Protein AF-A0A3D0P611-F1 (afdb_monomer_lite)

pLDDT: mean 80.93, std 14.37, range [51.44, 98.0]

Structure (mmCIF, N/CA/C/O backbone):
data_AF-A0A3D0P611-F1
#
_entry.id   AF-A0A3D0P611-F1
#
loop_
_atom_site.group_PDB
_atom_site.id
_atom_site.type_symbol
_atom_site.label_atom_id
_atom_site.label_alt_id
_atom_site.label_comp_id
_atom_site.label_asym_id
_atom_site.label_entity_id
_atom_site.label_seq_id
_atom_site.pdbx_PDB_ins_code
_atom_site.Cartn_x
_atom_site.Cartn_y
_atom_site.Cartn_z
_atom_site.occupancy
_atom_site.B_iso_or_equiv
_atom_site.auth_seq_id
_atom_site.auth_comp_id
_atom_site.auth_asym_id
_atom_site.auth_atom_id
_atom_site.pdbx_PDB_model_num
ATOM 1 N N . MET A 1 1 ? 50.429 -1.723 34.145 1.00 59.62 1 MET A N 1
ATOM 2 C CA . MET A 1 1 ? 50.793 -2.633 33.034 1.00 59.62 1 MET A CA 1
ATOM 3 C C . MET A 1 1 ? 49.755 -3.729 32.772 1.00 59.62 1 MET A C 1
ATOM 5 O O . MET A 1 1 ? 49.357 -3.882 31.629 1.00 59.62 1 MET A O 1
ATOM 9 N N . SER A 1 2 ? 49.245 -4.434 33.793 1.00 62.97 2 SER A N 1
ATOM 10 C CA . SER A 1 2 ? 48.281 -5.547 33.619 1.00 62.97 2 SER A CA 1
ATOM 11 C C . SER A 1 2 ? 46.926 -5.159 32.981 1.00 62.97 2 SER A C 1
ATOM 13 O O . SER A 1 2 ? 46.438 -5.870 32.108 1.00 62.97 2 SER A O 1
ATOM 15 N N . ARG A 1 3 ? 46.346 -3.999 33.325 1.00 61.53 3 ARG A N 1
ATOM 16 C CA . ARG A 1 3 ? 45.056 -3.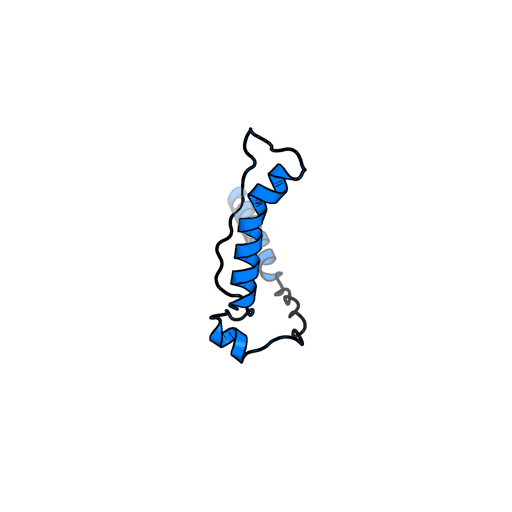544 32.759 1.00 61.53 3 ARG A CA 1
ATOM 17 C C . ARG A 1 3 ? 45.140 -3.103 31.291 1.00 61.53 3 ARG A C 1
ATOM 19 O O . ARG A 1 3 ? 44.200 -3.317 30.536 1.00 61.53 3 ARG A O 1
ATOM 26 N N . SER A 1 4 ? 46.274 -2.536 30.884 1.00 61.19 4 SER A N 1
ATOM 27 C CA . SER A 1 4 ? 46.515 -2.097 29.503 1.00 61.19 4 SER A CA 1
ATOM 28 C C . SER A 1 4 ? 46.758 -3.281 28.564 1.00 61.19 4 SER A C 1
ATOM 30 O O . SER A 1 4 ? 46.256 -3.272 27.448 1.00 61.19 4 SER A O 1
ATOM 32 N N . LEU A 1 5 ? 47.448 -4.333 29.027 1.00 62.00 5 LEU A N 1
ATOM 33 C CA . LEU A 1 5 ? 47.598 -5.578 28.260 1.00 62.00 5 LEU A CA 1
ATOM 34 C C . LEU A 1 5 ? 46.260 -6.307 28.075 1.00 62.00 5 LEU A C 1
ATOM 36 O O . LEU A 1 5 ? 45.994 -6.818 26.991 1.00 62.00 5 LEU A O 1
ATOM 40 N N . LEU A 1 6 ? 45.398 -6.312 29.098 1.00 64.06 6 LEU A N 1
ATOM 41 C CA . LEU A 1 6 ? 44.063 -6.910 29.005 1.00 64.06 6 LEU A CA 1
ATOM 42 C C . LEU A 1 6 ? 43.164 -6.147 28.016 1.00 64.06 6 LEU A C 1
ATOM 44 O O . LEU A 1 6 ? 42.464 -6.765 27.222 1.00 64.06 6 LEU A O 1
ATOM 48 N N . ALA A 1 7 ? 43.229 -4.812 28.006 1.00 64.38 7 ALA A N 1
ATOM 49 C CA . ALA A 1 7 ? 42.489 -3.986 27.050 1.00 64.38 7 ALA A CA 1
ATOM 50 C C . ALA A 1 7 ? 42.958 -4.194 25.597 1.00 64.38 7 ALA A C 1
ATOM 52 O O . ALA A 1 7 ? 42.130 -4.282 24.693 1.00 64.38 7 ALA A O 1
ATOM 53 N N . ILE A 1 8 ? 44.270 -4.335 25.371 1.00 67.25 8 ILE A N 1
ATOM 54 C CA . ILE A 1 8 ? 44.838 -4.614 24.041 1.00 67.25 8 ILE A CA 1
ATOM 55 C C . ILE A 1 8 ? 44.455 -6.024 23.565 1.00 67.25 8 ILE A C 1
ATOM 57 O O . ILE A 1 8 ? 44.092 -6.198 22.404 1.00 67.25 8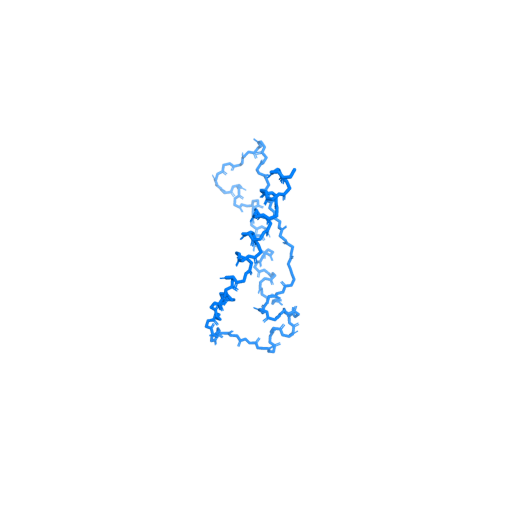 ILE A O 1
ATOM 61 N N . ALA A 1 9 ? 44.459 -7.016 24.460 1.00 62.41 9 ALA A N 1
ATOM 62 C CA . ALA A 1 9 ? 44.027 -8.375 24.138 1.00 62.41 9 ALA A CA 1
ATOM 63 C C . ALA A 1 9 ? 42.534 -8.439 23.761 1.00 62.41 9 ALA A C 1
ATOM 65 O O . ALA A 1 9 ? 42.175 -9.102 22.792 1.00 62.41 9 ALA A O 1
ATOM 66 N N . ILE A 1 10 ? 41.669 -7.701 24.464 1.00 62.56 10 ILE A N 1
ATOM 67 C CA . ILE A 1 10 ? 40.234 -7.616 24.143 1.00 62.56 10 ILE A CA 1
ATOM 68 C C . ILE A 1 10 ? 40.012 -6.913 22.792 1.00 62.56 10 ILE A C 1
ATOM 70 O O . ILE A 1 10 ? 39.206 -7.368 21.981 1.00 62.56 10 ILE A O 1
ATOM 74 N N . PHE A 1 11 ? 40.765 -5.849 22.502 1.00 61.44 11 PHE A N 1
ATOM 75 C CA . PHE A 1 11 ? 40.667 -5.126 21.230 1.00 61.44 11 PHE A CA 1
ATOM 76 C C . PHE A 1 11 ? 41.140 -5.967 20.028 1.00 61.44 11 PHE A C 1
ATOM 78 O O . PHE A 1 11 ? 40.542 -5.922 18.948 1.00 61.44 11 PHE A O 1
ATOM 85 N N . ALA A 1 12 ? 42.176 -6.786 20.222 1.00 60.47 12 ALA A N 1
ATOM 86 C CA . ALA A 1 12 ? 42.677 -7.705 19.203 1.00 60.47 12 ALA A CA 1
ATOM 87 C C . ALA A 1 12 ? 41.681 -8.840 18.895 1.00 60.47 12 ALA A C 1
ATOM 89 O O . ALA A 1 12 ? 41.485 -9.179 17.729 1.00 60.47 12 ALA A O 1
ATOM 90 N N . VAL A 1 13 ? 40.988 -9.376 19.908 1.00 59.97 13 VAL A N 1
ATOM 91 C CA . VAL A 1 13 ? 39.961 -10.420 19.721 1.00 59.97 13 VAL A CA 1
ATOM 92 C C . VAL A 1 13 ? 38.728 -9.884 18.977 1.00 59.97 13 VAL A C 1
ATOM 94 O O . VAL A 1 13 ? 38.195 -10.572 18.107 1.00 59.97 13 VAL A O 1
ATOM 97 N N . CYS A 1 14 ? 38.314 -8.636 19.224 1.00 58.38 14 CYS A N 1
ATOM 98 C CA . CYS A 1 14 ? 37.190 -8.020 18.504 1.00 58.38 14 CYS A CA 1
ATOM 99 C C . CYS A 1 14 ? 37.495 -7.729 17.023 1.00 58.38 14 CYS A C 1
ATOM 101 O O . CYS A 1 14 ? 36.586 -7.747 16.195 1.00 58.38 14 CYS A O 1
ATOM 103 N N . SER A 1 15 ? 38.763 -7.499 16.672 1.00 59.09 15 SER A N 1
ATOM 104 C CA . SER A 1 15 ? 39.169 -7.179 15.295 1.00 59.09 15 SER A CA 1
ATOM 105 C C . SER A 1 15 ? 39.189 -8.412 14.377 1.00 59.09 15 SER A C 1
ATOM 107 O O . SER A 1 15 ? 38.965 -8.287 13.176 1.00 59.09 15 SER A O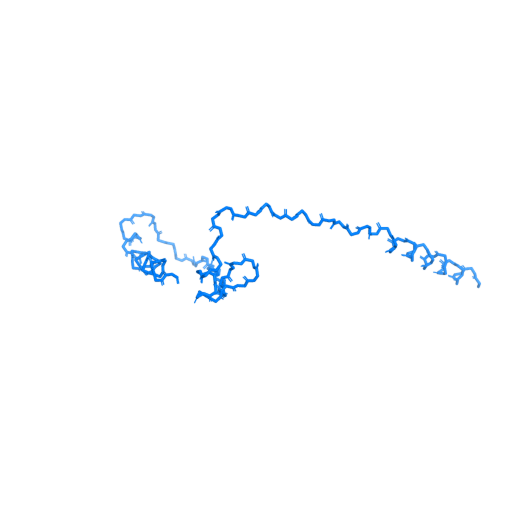 1
ATOM 109 N N . VAL A 1 16 ? 39.392 -9.617 14.927 1.00 57.88 16 VAL A N 1
ATOM 110 C CA . VAL A 1 16 ? 39.356 -10.883 14.164 1.00 57.88 16 VAL A CA 1
ATOM 111 C C . VAL A 1 16 ? 37.919 -11.313 13.834 1.00 57.88 16 VAL A C 1
ATOM 113 O O . VAL A 1 16 ? 37.676 -11.869 12.766 1.00 57.88 16 VAL A O 1
ATOM 116 N N . ALA A 1 17 ? 36.941 -10.984 14.686 1.00 56.75 17 ALA A N 1
ATOM 117 C CA . ALA A 1 17 ? 35.527 -11.286 14.437 1.00 56.75 17 ALA A CA 1
ATOM 118 C C . ALA A 1 17 ? 34.904 -10.456 13.292 1.00 56.75 17 ALA A C 1
ATOM 120 O O . ALA A 1 17 ? 33.883 -10.855 12.734 1.00 56.75 17 ALA A O 1
ATOM 121 N N . ALA A 1 18 ? 35.522 -9.336 12.901 1.00 56.44 18 ALA A N 1
ATOM 122 C CA . ALA A 1 18 ? 35.045 -8.498 11.798 1.00 56.44 18 ALA A CA 1
ATOM 123 C C . ALA A 1 18 ? 35.384 -9.060 10.400 1.00 56.44 18 ALA A C 1
ATOM 125 O O . ALA A 1 18 ? 34.743 -8.681 9.424 1.00 56.44 18 ALA A O 1
ATOM 126 N N . PHE A 1 19 ? 36.345 -9.986 10.287 1.00 59.66 19 PHE A N 1
ATOM 127 C CA . PHE A 1 19 ? 36.750 -10.588 9.004 1.00 59.66 19 PHE A CA 1
ATOM 128 C C . PHE A 1 19 ? 35.965 -11.859 8.629 1.00 59.66 19 PHE A C 1
ATOM 130 O O . PHE A 1 19 ? 36.158 -12.396 7.541 1.00 59.66 19 PHE A O 1
ATOM 137 N N . GLY A 1 20 ? 35.075 -12.343 9.504 1.00 51.44 20 GLY A N 1
ATOM 138 C CA . GLY A 1 20 ? 34.298 -13.574 9.302 1.00 51.44 20 GLY A CA 1
ATOM 139 C C . GLY A 1 20 ? 32.922 -13.393 8.653 1.00 51.44 20 GLY A C 1
ATOM 140 O O . GLY A 1 20 ? 32.218 -14.380 8.458 1.00 51.44 20 GLY A O 1
ATOM 141 N N . GLN A 1 21 ? 32.509 -12.165 8.322 1.00 58.03 21 GLN A N 1
ATOM 142 C CA . GLN A 1 21 ? 31.275 -11.942 7.568 1.00 58.03 21 GLN 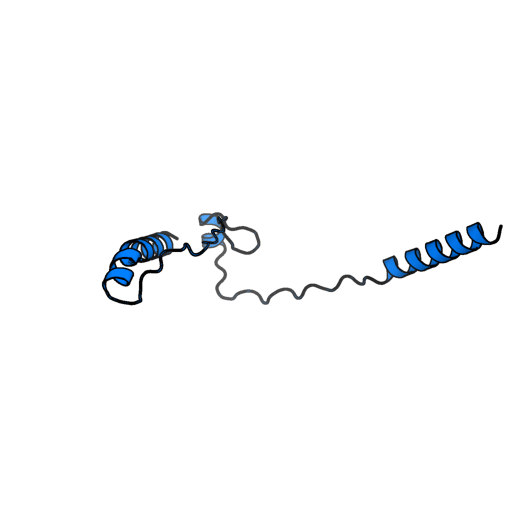A CA 1
ATOM 143 C C . GLN A 1 21 ? 31.544 -12.202 6.082 1.00 58.03 21 GLN A C 1
ATOM 145 O O . GLN A 1 21 ? 31.783 -11.276 5.307 1.00 58.03 21 GLN A O 1
ATOM 150 N N . THR A 1 22 ? 31.520 -13.473 5.668 1.00 62.41 22 THR A N 1
ATOM 151 C CA . THR A 1 22 ? 31.284 -13.808 4.259 1.00 62.41 22 THR A CA 1
ATOM 152 C C . THR A 1 22 ? 30.025 -13.060 3.823 1.00 62.41 22 THR A C 1
ATOM 154 O O . THR A 1 22 ? 29.023 -13.141 4.539 1.00 62.41 22 THR A O 1
ATOM 157 N N . PRO A 1 23 ? 30.038 -12.325 2.696 1.00 63.41 23 PRO A N 1
ATOM 158 C CA . PRO A 1 23 ? 28.823 -11.737 2.162 1.00 63.41 23 PRO A CA 1
ATOM 159 C C . PRO A 1 23 ? 27.820 -12.869 1.973 1.00 63.41 23 PRO A C 1
ATOM 161 O O . PRO A 1 23 ? 28.010 -13.739 1.123 1.00 63.41 23 PRO A O 1
ATOM 164 N N . GLU A 1 24 ? 26.791 -12.908 2.814 1.00 64.31 24 GLU A N 1
ATOM 165 C CA . GLU A 1 24 ? 25.677 -13.814 2.616 1.00 64.31 24 GLU A CA 1
ATOM 166 C C . GLU A 1 24 ? 25.075 -13.414 1.269 1.00 64.31 24 GLU A C 1
ATOM 168 O O . GLU A 1 24 ? 24.576 -12.295 1.102 1.00 64.31 24 GLU A O 1
ATOM 173 N N . ALA A 1 25 ? 25.244 -14.273 0.262 1.00 62.50 25 ALA A N 1
ATOM 174 C CA . ALA A 1 25 ? 24.670 -14.048 -1.049 1.00 62.50 25 ALA A CA 1
ATOM 175 C C . ALA A 1 25 ? 23.155 -14.008 -0.856 1.00 62.50 25 ALA A C 1
ATOM 177 O O . ALA A 1 25 ? 22.519 -15.050 -0.702 1.00 62.50 25 ALA A O 1
ATOM 178 N N . LYS A 1 26 ? 22.583 -12.797 -0.801 1.00 69.12 26 LYS A N 1
ATOM 179 C CA . LYS A 1 26 ? 21.133 -12.617 -0.761 1.00 69.12 26 LYS A CA 1
ATOM 180 C C . LYS A 1 26 ? 20.568 -13.424 -1.930 1.00 69.12 26 LYS A C 1
ATOM 182 O O . LYS A 1 26 ? 20.983 -13.158 -3.060 1.00 69.12 26 LYS A O 1
ATOM 187 N N . PRO A 1 27 ? 19.688 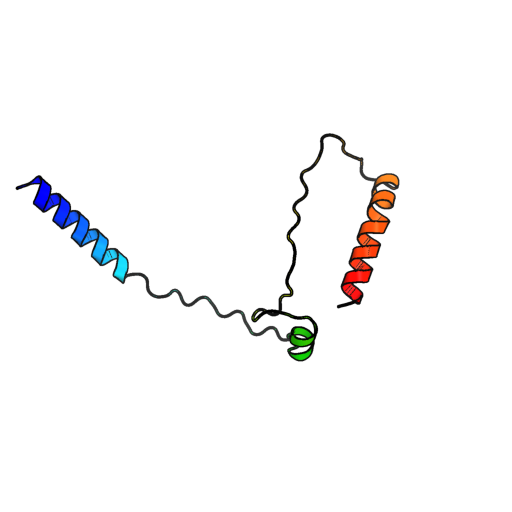-14.410 -1.690 1.00 66.69 27 PRO A N 1
ATOM 188 C CA . PRO A 1 27 ? 19.138 -15.204 -2.772 1.00 66.69 27 PRO A CA 1
ATOM 189 C C . PRO A 1 27 ? 18.469 -14.253 -3.760 1.00 66.69 27 PRO A C 1
ATOM 191 O O . PRO A 1 27 ? 17.547 -13.522 -3.395 1.00 66.69 27 PRO A O 1
ATOM 194 N N . THR A 1 28 ? 18.976 -14.222 -4.994 1.00 66.50 28 THR A N 1
ATOM 195 C CA . THR A 1 28 ? 18.341 -13.478 -6.078 1.00 66.50 28 THR A CA 1
ATOM 196 C C . THR A 1 28 ? 16.943 -14.061 -6.244 1.00 66.50 28 THR A C 1
ATOM 198 O O . THR A 1 28 ? 16.830 -15.263 -6.513 1.00 66.50 28 THR A O 1
ATOM 201 N N . PRO A 1 29 ? 15.874 -13.268 -6.052 1.00 66.50 29 PRO A N 1
ATOM 202 C CA . PRO A 1 29 ? 14.528 -13.759 -6.280 1.00 66.50 29 PRO A CA 1
ATOM 203 C C . PRO A 1 29 ? 14.435 -14.304 -7.712 1.00 66.50 29 PRO A C 1
ATOM 205 O O . PRO A 1 29 ? 15.008 -13.696 -8.622 1.00 66.50 29 PRO A O 1
ATOM 208 N N . PRO A 1 30 ? 13.748 -15.436 -7.940 1.00 72.00 30 PRO A N 1
ATOM 209 C CA . PRO A 1 30 ? 13.538 -15.933 -9.292 1.00 72.00 30 PRO A CA 1
ATOM 210 C C . PRO A 1 30 ? 12.886 -14.838 -10.142 1.00 72.00 30 PRO A C 1
ATOM 212 O O . PRO A 1 30 ? 12.010 -14.112 -9.663 1.00 72.00 30 PRO A O 1
ATOM 215 N N . ALA A 1 31 ? 13.323 -14.712 -11.398 1.00 72.06 31 ALA A N 1
ATOM 216 C CA . ALA A 1 31 ? 12.761 -13.739 -12.326 1.00 72.06 31 ALA A CA 1
ATOM 217 C C . ALA A 1 31 ? 11.239 -13.926 -12.400 1.00 72.06 31 ALA A C 1
ATOM 219 O O . ALA A 1 31 ? 10.758 -15.027 -12.670 1.00 72.06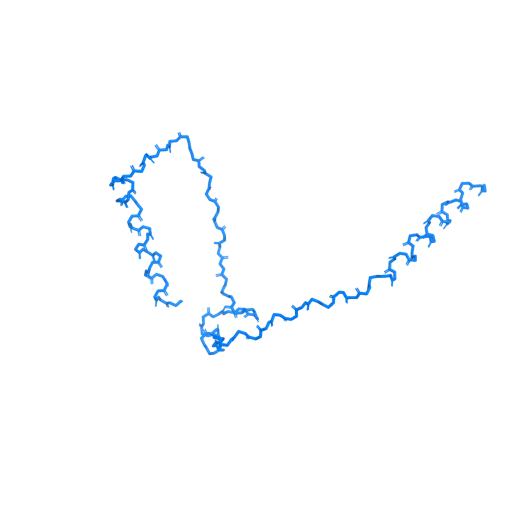 31 ALA A O 1
ATOM 220 N N . ASN A 1 32 ? 10.479 -12.863 -12.123 1.00 76.88 32 ASN A N 1
ATOM 221 C CA . ASN A 1 32 ? 9.024 -12.922 -12.161 1.00 76.88 32 ASN A CA 1
ATOM 222 C C . ASN A 1 32 ? 8.579 -13.076 -13.627 1.00 76.88 32 ASN A C 1
ATOM 224 O O . ASN A 1 32 ? 8.757 -12.132 -14.400 1.00 76.88 32 ASN A O 1
ATOM 228 N N . PRO A 1 33 ? 7.964 -14.206 -14.027 1.00 80.31 33 PRO A N 1
ATOM 229 C CA . PRO A 1 33 ? 7.542 -14.420 -15.412 1.00 80.31 33 PRO A CA 1
ATOM 230 C C . PRO A 1 33 ? 6.443 -13.443 -15.864 1.00 80.31 33 PRO A C 1
ATOM 232 O O . PRO A 1 33 ? 6.126 -13.391 -17.046 1.00 80.31 33 PRO A O 1
ATOM 235 N N . LYS A 1 34 ? 5.852 -12.674 -14.938 1.00 81.94 34 LYS A N 1
ATOM 236 C CA . LYS A 1 34 ? 4.850 -11.631 -15.205 1.00 81.94 34 LYS A CA 1
ATOM 237 C C . LYS A 1 34 ? 5.430 -10.210 -15.230 1.00 81.94 34 LYS A C 1
ATOM 239 O O . LYS A 1 34 ? 4.660 -9.256 -15.199 1.00 81.94 34 LYS A O 1
ATOM 244 N N . TYR A 1 35 ? 6.753 -10.046 -15.202 1.00 84.19 35 TYR A N 1
ATOM 245 C CA . TYR A 1 35 ? 7.369 -8.721 -15.263 1.00 84.19 35 TYR A CA 1
ATOM 246 C C . TYR A 1 35 ? 7.169 -8.079 -16.644 1.00 84.19 35 TYR A C 1
ATOM 248 O O . TYR A 1 35 ? 7.516 -8.671 -17.663 1.00 84.19 35 TYR A O 1
ATOM 256 N N . ASP A 1 36 ? 6.640 -6.856 -16.654 1.00 88.25 36 ASP A N 1
ATOM 257 C CA . ASP A 1 36 ? 6.454 -6.025 -17.845 1.00 88.25 36 ASP A CA 1
ATOM 258 C C . ASP A 1 36 ? 7.262 -4.728 -17.680 1.00 88.25 36 ASP A C 1
ATOM 260 O O . ASP A 1 36 ? 6.922 -3.857 -16.873 1.00 88.25 36 ASP A O 1
ATOM 264 N N . ALA A 1 37 ? 8.364 -4.623 -18.428 1.00 87.69 37 ALA A N 1
ATOM 265 C CA . ALA A 1 37 ? 9.306 -3.510 -18.335 1.00 87.69 37 ALA A CA 1
ATOM 266 C C . ALA A 1 37 ? 8.715 -2.180 -18.836 1.00 87.69 37 ALA A C 1
ATOM 268 O O . ALA A 1 37 ? 8.987 -1.123 -18.260 1.00 87.69 37 ALA A O 1
ATOM 269 N N . GLU A 1 38 ? 7.889 -2.224 -19.884 1.00 91.00 38 GLU A N 1
ATOM 270 C CA . GLU A 1 38 ? 7.270 -1.029 -20.463 1.00 91.00 38 GLU A CA 1
ATOM 271 C C . GLU A 1 38 ? 6.201 -0.473 -19.522 1.00 91.00 38 GLU A C 1
ATOM 273 O O . GLU A 1 38 ? 6.145 0.735 -19.268 1.00 91.00 38 GLU A O 1
ATOM 278 N N . LEU A 1 39 ? 5.397 -1.361 -18.928 1.00 88.81 39 LEU A N 1
ATOM 279 C CA . LEU A 1 39 ? 4.419 -0.980 -17.915 1.00 88.81 39 LEU A CA 1
ATOM 280 C C . LEU A 1 39 ? 5.099 -0.398 -16.671 1.00 88.81 39 LEU A C 1
ATOM 282 O O . LEU A 1 39 ? 4.682 0.655 -16.190 1.00 88.81 39 LEU A O 1
ATOM 286 N N . ALA A 1 40 ? 6.168 -1.033 -16.182 1.00 89.31 40 ALA A N 1
ATOM 287 C CA . ALA A 1 40 ? 6.937 -0.550 -15.037 1.00 89.31 40 ALA A CA 1
ATOM 288 C C . ALA A 1 40 ? 7.470 0.872 -15.276 1.00 89.31 40 ALA A C 1
ATOM 290 O O . ALA A 1 40 ? 7.285 1.759 -14.441 1.00 89.31 40 ALA A O 1
ATOM 291 N N . LYS A 1 41 ? 8.049 1.125 -16.455 1.00 89.81 41 LYS A N 1
ATOM 292 C CA . LYS A 1 41 ? 8.541 2.452 -16.839 1.00 89.81 41 LYS A CA 1
ATOM 293 C C . LYS A 1 41 ? 7.414 3.482 -16.928 1.00 89.81 41 LYS A C 1
ATOM 295 O O . LYS A 1 41 ? 7.549 4.576 -16.384 1.00 89.81 41 LYS A O 1
ATOM 300 N N . LYS A 1 42 ? 6.297 3.138 -17.578 1.00 90.44 42 LYS A N 1
ATOM 301 C CA . LYS A 1 42 ? 5.129 4.025 -17.724 1.00 90.44 42 LYS A CA 1
ATOM 302 C C . LYS A 1 42 ? 4.544 4.435 -16.372 1.00 90.44 42 LYS A C 1
ATOM 304 O O . LYS A 1 42 ? 4.115 5.572 -16.206 1.00 90.44 42 LYS A O 1
ATOM 309 N N . LEU A 1 43 ? 4.522 3.502 -15.426 1.00 89.06 43 LEU A N 1
ATOM 310 C CA . LEU A 1 43 ? 3.957 3.681 -14.094 1.00 89.06 43 LEU A CA 1
ATOM 311 C C . LEU A 1 43 ? 4.929 4.325 -13.089 1.00 89.06 43 LEU A C 1
ATOM 313 O O . LEU A 1 43 ? 4.524 4.595 -11.960 1.00 89.06 43 LEU A O 1
ATOM 317 N N . GLY A 1 44 ? 6.181 4.594 -13.478 1.00 90.56 44 GLY A N 1
ATOM 318 C CA . GLY A 1 44 ? 7.192 5.177 -12.591 1.00 90.56 44 GLY A CA 1
ATOM 319 C C . GLY A 1 44 ? 7.670 4.207 -11.511 1.00 90.56 44 GLY A C 1
ATOM 320 O O . GLY A 1 44 ? 7.881 4.608 -10.367 1.00 90.56 44 GLY A O 1
ATOM 321 N N . ALA A 1 45 ? 7.777 2.923 -11.853 1.00 92.19 45 ALA A N 1
ATOM 322 C CA . ALA A 1 45 ? 8.263 1.900 -10.945 1.00 92.19 45 ALA A CA 1
ATOM 323 C C . ALA A 1 45 ? 9.786 1.980 -10.730 1.00 92.19 45 ALA A C 1
ATOM 325 O O . ALA A 1 45 ? 10.538 2.391 -11.614 1.00 92.19 45 ALA A O 1
ATOM 326 N N . ASP A 1 46 ? 10.236 1.552 -9.555 1.00 89.12 46 ASP A N 1
ATOM 327 C CA . ASP A 1 46 ? 11.644 1.401 -9.199 1.00 89.12 46 ASP A CA 1
ATOM 328 C C . ASP A 1 46 ? 12.271 0.119 -9.788 1.00 89.12 46 ASP A C 1
ATOM 330 O O . ASP A 1 46 ? 11.635 -0.649 -10.514 1.00 89.12 46 ASP A O 1
ATOM 334 N N . ASN A 1 47 ? 13.539 -0.144 -9.446 1.00 83.75 47 ASN A N 1
ATOM 335 C CA . ASN A 1 47 ? 14.283 -1.328 -9.900 1.00 83.75 47 ASN A CA 1
ATOM 336 C C . ASN A 1 47 ? 13.656 -2.661 -9.456 1.00 83.75 47 ASN A C 1
ATOM 338 O O . ASN A 1 47 ? 14.009 -3.711 -9.989 1.00 83.75 47 ASN A O 1
ATOM 342 N N . MET A 1 48 ? 12.758 -2.632 -8.470 1.00 82.19 48 MET A N 1
ATOM 343 C CA . MET A 1 48 ? 12.020 -3.798 -7.991 1.00 82.19 48 MET A CA 1
ATOM 344 C C . MET A 1 48 ? 10.629 -3.907 -8.632 1.00 82.19 48 MET A C 1
ATOM 346 O O . MET A 1 48 ? 9.890 -4.842 -8.329 1.00 82.19 48 MET A O 1
ATOM 350 N N . GLY A 1 49 ? 10.265 -2.987 -9.531 1.00 82.19 49 GLY A N 1
ATOM 351 C CA . GLY A 1 49 ? 8.954 -2.948 -10.171 1.00 82.19 49 GLY A CA 1
ATOM 352 C C . GLY A 1 49 ? 7.858 -2.350 -9.285 1.00 82.19 49 GLY A C 1
ATOM 353 O O . GLY A 1 49 ? 6.678 -2.567 -9.556 1.00 82.19 49 GLY A O 1
ATOM 354 N N . MET A 1 50 ? 8.214 -1.598 -8.238 1.00 87.88 50 MET A N 1
ATOM 355 C CA . MET A 1 50 ? 7.262 -0.962 -7.330 1.00 87.88 50 MET A CA 1
ATOM 356 C C . MET A 1 50 ? 7.103 0.529 -7.614 1.00 87.88 50 MET A C 1
ATOM 358 O O . MET A 1 50 ? 8.076 1.246 -7.810 1.00 87.88 50 MET A O 1
ATOM 362 N N . ARG A 1 51 ? 5.868 1.031 -7.558 1.00 88.06 51 ARG A N 1
ATOM 363 C CA . ARG A 1 51 ? 5.613 2.477 -7.531 1.00 88.06 51 ARG A CA 1
ATOM 364 C C . ARG A 1 51 ? 5.802 3.047 -6.135 1.00 88.06 51 ARG A C 1
ATOM 366 O O . ARG A 1 51 ? 5.562 2.352 -5.150 1.00 88.06 51 ARG A O 1
ATOM 373 N N . SER A 1 52 ? 6.122 4.337 -6.050 1.00 89.69 52 SER A N 1
ATOM 374 C CA . SER A 1 52 ? 6.077 5.068 -4.783 1.00 89.69 52 SER A CA 1
ATOM 375 C C . SER A 1 52 ? 4.687 4.978 -4.150 1.00 89.69 52 SER A C 1
ATOM 377 O O . SER A 1 52 ? 3.669 5.164 -4.816 1.00 89.69 52 SER A O 1
ATOM 379 N N . TYR A 1 53 ? 4.651 4.705 -2.851 1.00 90.00 53 TYR A N 1
ATOM 380 C CA . TYR A 1 53 ? 3.422 4.560 -2.084 1.00 90.00 53 TYR A CA 1
ATOM 381 C C . TYR A 1 53 ? 3.555 5.262 -0.736 1.00 90.00 53 TYR A C 1
ATOM 383 O O . TYR A 1 53 ? 4.656 5.484 -0.231 1.00 90.00 53 TYR A O 1
ATOM 391 N N . VAL A 1 54 ? 2.411 5.590 -0.142 1.00 92.38 54 VAL A N 1
ATOM 392 C CA . VAL A 1 54 ? 2.330 6.064 1.240 1.00 92.38 54 VAL A CA 1
ATOM 393 C C . VAL A 1 54 ? 1.755 4.935 2.081 1.00 92.38 54 VAL A C 1
ATOM 395 O O . VAL A 1 54 ? 0.657 4.450 1.808 1.00 92.38 54 VAL A O 1
ATOM 398 N N . LEU A 1 55 ? 2.496 4.512 3.104 1.00 95.00 55 LEU A N 1
ATOM 399 C CA . LEU A 1 55 ? 2.006 3.540 4.074 1.00 95.00 55 LEU A CA 1
ATOM 400 C C . LEU A 1 55 ? 1.146 4.252 5.120 1.00 95.00 55 LEU A C 1
ATOM 402 O O . LEU A 1 55 ? 1.630 5.116 5.850 1.00 95.00 55 LEU A O 1
ATOM 406 N N . VAL A 1 56 ? -0.119 3.852 5.214 1.00 93.19 56 VAL A N 1
ATOM 407 C CA . VAL A 1 56 ? -1.055 4.344 6.229 1.00 93.19 56 VAL A CA 1
ATOM 408 C C . VAL A 1 56 ? -1.427 3.191 7.151 1.00 93.19 56 VAL A C 1
ATOM 410 O O . VAL A 1 56 ? -1.915 2.160 6.696 1.00 93.19 56 VAL A O 1
ATOM 413 N N . ILE A 1 57 ? -1.217 3.377 8.454 1.00 95.69 57 ILE A N 1
ATOM 414 C CA . ILE A 1 57 ? -1.630 2.430 9.494 1.00 95.69 57 ILE A CA 1
ATOM 415 C C . ILE A 1 57 ? -2.698 3.112 10.342 1.00 95.69 57 ILE A C 1
ATOM 417 O O . ILE A 1 57 ? -2.446 4.146 10.960 1.00 95.69 57 ILE A O 1
ATOM 421 N N . LEU A 1 58 ? -3.901 2.538 10.370 1.00 90.88 58 LEU A N 1
ATOM 422 C CA . LEU A 1 58 ? -5.006 3.062 11.166 1.00 90.88 58 LEU A CA 1
ATOM 423 C C . LEU A 1 58 ? -4.973 2.470 12.577 1.00 90.88 58 LEU A C 1
ATOM 425 O O . LEU A 1 58 ? -4.839 1.260 12.753 1.00 90.88 58 LEU A O 1
ATOM 429 N N . LYS A 1 59 ? -5.143 3.327 13.587 1.00 94.25 59 LYS A N 1
ATOM 430 C CA . LYS A 1 59 ? -5.356 2.912 14.976 1.00 94.25 59 LYS A CA 1
ATOM 431 C C . LYS A 1 59 ? -6.852 2.872 15.269 1.00 94.25 59 LYS A C 1
ATOM 433 O O . LYS A 1 59 ? -7.547 3.863 15.058 1.00 94.25 59 LYS A O 1
ATOM 438 N N . THR A 1 60 ? -7.331 1.753 15.802 1.00 92.81 60 THR A N 1
ATOM 439 C CA . THR A 1 60 ? -8.731 1.606 16.218 1.00 92.81 60 THR A CA 1
ATOM 440 C C . THR A 1 60 ? -9.090 2.620 17.308 1.00 92.81 60 THR A C 1
ATOM 442 O O . THR A 1 60 ? -8.379 2.751 18.307 1.00 92.81 60 THR A O 1
ATOM 445 N N . GLY A 1 61 ? -10.192 3.346 17.103 1.00 91.94 61 GLY A N 1
ATOM 446 C CA . GLY A 1 61 ? -10.752 4.286 18.076 1.00 91.94 61 GLY A CA 1
ATOM 447 C C . GLY A 1 61 ? -11.696 3.616 19.088 1.00 91.94 61 GLY A C 1
ATOM 448 O O . GLY A 1 61 ? -12.022 2.440 18.947 1.00 91.94 61 GLY A O 1
ATOM 449 N N . PRO A 1 62 ? -12.181 4.358 20.100 1.00 94.75 62 PRO A N 1
ATOM 450 C CA . PRO A 1 62 ? -13.036 3.811 21.161 1.00 94.75 62 PRO A CA 1
ATOM 451 C C . PRO A 1 62 ? -14.450 3.438 20.688 1.00 94.75 62 PRO A C 1
ATOM 453 O O . PRO A 1 62 ? -15.133 2.660 21.347 1.00 94.75 62 PRO A O 1
ATOM 456 N N . LYS A 1 63 ? -14.904 3.990 19.555 1.00 91.25 63 LYS A N 1
ATOM 457 C CA . LYS A 1 63 ? -16.194 3.659 18.948 1.00 91.25 63 LYS A CA 1
ATOM 458 C C . LYS A 1 63 ? -16.001 2.563 17.906 1.00 91.25 63 LYS A C 1
ATOM 460 O O . LYS A 1 63 ? -15.380 2.800 16.872 1.00 91.25 63 LYS A O 1
ATOM 465 N N . THR A 1 64 ? -16.572 1.394 18.161 1.00 89.56 64 THR A N 1
ATOM 466 C CA . THR A 1 64 ? -16.626 0.287 17.204 1.00 89.56 64 THR A CA 1
ATOM 467 C C . THR A 1 64 ? -18.016 0.203 16.583 1.00 89.56 64 THR A C 1
ATOM 469 O O . THR A 1 64 ? -19.028 0.388 17.258 1.00 89.56 64 THR A O 1
ATOM 472 N N . ILE A 1 65 ? -18.065 -0.045 15.275 1.00 87.88 65 ILE A N 1
ATOM 473 C CA . ILE A 1 65 ? -19.312 -0.313 14.556 1.00 87.88 65 ILE A CA 1
ATOM 474 C C . ILE A 1 65 ? -19.416 -1.836 14.382 1.00 87.88 65 ILE A C 1
ATOM 476 O O . ILE A 1 65 ? -18.479 -2.433 13.836 1.00 87.88 65 ILE A O 1
ATOM 480 N N . PRO A 1 66 ? -20.500 -2.482 14.849 1.00 92.31 66 PRO A N 1
ATOM 481 C CA . PRO A 1 66 ? -20.721 -3.909 14.636 1.00 92.31 66 PRO A CA 1
ATOM 482 C C . PRO A 1 66 ? -20.731 -4.279 13.149 1.00 92.31 66 PRO A C 1
ATOM 484 O O . PRO A 1 66 ? -21.028 -3.458 12.284 1.00 92.31 66 PRO A O 1
ATOM 487 N N . ALA A 1 67 ? -20.413 -5.534 12.835 1.00 92.19 67 ALA A N 1
ATOM 488 C CA . ALA A 1 67 ? -20.560 -6.037 11.473 1.00 92.19 67 ALA A CA 1
ATOM 489 C C . ALA A 1 67 ? -22.037 -6.022 11.045 1.00 92.19 67 ALA A C 1
ATOM 491 O O . ALA A 1 67 ? -22.917 -6.361 11.834 1.00 92.19 67 ALA A O 1
ATOM 492 N N . GLY A 1 68 ? -22.296 -5.655 9.791 1.00 95.44 68 GLY A N 1
ATOM 493 C CA . GLY A 1 68 ? -23.639 -5.624 9.227 1.00 95.44 68 GLY A CA 1
ATOM 494 C C . GLY A 1 68 ? -23.775 -4.590 8.119 1.00 95.44 68 GLY A C 1
ATOM 495 O O . GLY A 1 68 ? -22.819 -3.896 7.771 1.00 95.44 68 GLY A O 1
ATOM 496 N N . LYS A 1 69 ? -25.003 -4.467 7.610 1.00 96.12 69 LYS A N 1
ATOM 497 C CA . LYS A 1 69 ? -25.341 -3.627 6.457 1.00 96.12 69 LYS A CA 1
ATOM 498 C C . LYS A 1 69 ? -24.874 -2.175 6.608 1.00 96.12 69 LYS A C 1
ATOM 500 O O . LYS A 1 69 ? -24.265 -1.647 5.690 1.00 96.12 69 LYS A O 1
ATOM 505 N N . GLU A 1 70 ? -25.091 -1.566 7.772 1.00 93.50 70 GLU A N 1
ATOM 506 C CA . GLU A 1 70 ? -24.683 -0.177 8.034 1.00 93.50 70 GLU A CA 1
ATOM 507 C C . GLU A 1 70 ? -23.161 0.007 7.922 1.00 93.50 70 GLU A C 1
ATOM 509 O O . GLU A 1 70 ? -22.682 0.949 7.292 1.00 93.50 70 GLU A O 1
ATOM 514 N N . ARG A 1 71 ? -22.380 -0.931 8.474 1.00 93.19 71 ARG A N 1
ATOM 515 C CA . ARG A 1 71 ? -20.918 -0.905 8.359 1.00 93.19 71 ARG A CA 1
ATOM 516 C C . ARG A 1 71 ? -20.490 -1.060 6.902 1.00 93.19 71 ARG A C 1
ATOM 518 O O . ARG A 1 71 ? -19.604 -0.347 6.446 1.00 93.19 71 ARG A O 1
ATOM 525 N N . ASP A 1 72 ? -21.096 -1.989 6.175 1.00 95.44 72 ASP A N 1
ATOM 526 C CA . ASP A 1 72 ? -20.729 -2.261 4.785 1.00 95.44 72 ASP A CA 1
ATOM 527 C C . ASP A 1 72 ? -21.058 -1.069 3.871 1.00 95.44 72 ASP A C 1
ATOM 529 O O . ASP A 1 72 ? -20.245 -0.702 3.022 1.00 95.44 72 ASP A O 1
ATOM 533 N N . GLU A 1 73 ? -22.182 -0.390 4.111 1.00 95.81 73 GLU A N 1
ATOM 534 C CA . GLU A 1 73 ? -22.548 0.862 3.440 1.00 95.81 73 GLU A CA 1
ATOM 535 C C . GLU A 1 73 ? -21.527 1.979 3.708 1.00 95.81 73 GLU A C 1
ATOM 537 O O . GLU A 1 73 ? -21.126 2.673 2.772 1.00 95.81 73 GLU A O 1
ATOM 542 N N . MET A 1 74 ? -21.023 2.108 4.944 1.00 92.25 74 MET A N 1
ATOM 543 C CA . MET A 1 74 ? -19.967 3.078 5.275 1.00 92.25 74 MET A CA 1
ATOM 544 C C . MET A 1 74 ? -18.662 2.833 4.498 1.00 92.25 74 MET A C 1
ATOM 546 O O . MET A 1 74 ? -17.986 3.790 4.117 1.00 92.25 74 MET A O 1
ATOM 550 N N . PHE A 1 75 ? -18.293 1.572 4.245 1.00 94.19 75 PHE A N 1
ATOM 551 C CA . PHE A 1 75 ? -17.055 1.228 3.530 1.00 94.19 75 PHE A CA 1
ATOM 552 C C . PHE A 1 75 ? -17.219 1.109 2.008 1.00 94.19 75 PHE A C 1
ATOM 554 O O . PHE A 1 75 ? -16.214 1.094 1.293 1.00 94.19 75 PHE A O 1
ATOM 561 N N . ALA A 1 76 ? -18.445 1.062 1.483 1.00 96.81 76 ALA A N 1
ATOM 562 C CA . ALA A 1 76 ? -18.701 0.859 0.057 1.00 96.81 76 ALA A CA 1
ATOM 563 C C . ALA A 1 76 ? -17.962 1.878 -0.831 1.00 96.81 76 ALA A C 1
ATOM 565 O O . ALA A 1 76 ? -17.311 1.502 -1.809 1.00 96.81 76 ALA A O 1
ATOM 566 N N . GLY A 1 77 ? -17.983 3.160 -0.451 1.00 96.25 77 GLY A N 1
ATOM 567 C CA . GLY A 1 77 ? -17.268 4.217 -1.175 1.00 96.25 77 GLY A CA 1
ATOM 568 C C . GLY A 1 77 ? -15.745 4.041 -1.166 1.00 96.25 77 GLY A C 1
ATOM 569 O O . GLY A 1 77 ? -15.083 4.290 -2.174 1.00 96.25 77 GLY A O 1
ATOM 570 N N . HIS A 1 78 ? -15.183 3.547 -0.059 1.00 94.94 78 HIS A N 1
ATOM 571 C CA . HIS A 1 78 ? -13.750 3.278 0.055 1.00 94.94 78 HIS A CA 1
ATOM 572 C C . HIS A 1 78 ? -13.310 2.185 -0.928 1.00 94.94 78 HIS A C 1
ATOM 574 O O . HIS A 1 78 ? -12.377 2.386 -1.709 1.00 94.94 78 HIS A O 1
ATOM 580 N N . PHE A 1 79 ? -14.029 1.060 -0.958 1.00 95.38 79 PHE A N 1
ATOM 581 C CA . PHE A 1 79 ? -13.730 -0.041 -1.875 1.00 95.38 79 PHE A CA 1
ATOM 582 C C . PHE A 1 79 ? -13.970 0.325 -3.343 1.00 95.38 79 PHE A C 1
ATOM 584 O O . PHE A 1 79 ? -13.191 -0.077 -4.214 1.00 95.38 79 PHE A O 1
ATOM 591 N N . ALA A 1 80 ? -14.997 1.131 -3.631 1.00 98.00 80 ALA A N 1
ATOM 592 C CA . ALA A 1 80 ? -15.232 1.655 -4.973 1.00 98.00 80 ALA A CA 1
ATOM 593 C C . ALA A 1 80 ? -14.045 2.506 -5.456 1.00 98.00 80 ALA A C 1
ATOM 595 O O . ALA A 1 80 ? -13.567 2.326 -6.578 1.00 98.00 80 ALA A O 1
ATOM 596 N N . ASN A 1 81 ? -13.509 3.374 -4.591 1.00 96.25 81 ASN A N 1
ATOM 597 C CA . ASN A 1 81 ? -12.336 4.180 -4.910 1.00 96.25 81 ASN A CA 1
ATOM 598 C C . ASN A 1 81 ? -11.077 3.324 -5.126 1.00 96.25 81 ASN A C 1
ATOM 600 O O . ASN A 1 81 ? -10.368 3.533 -6.107 1.00 96.25 81 ASN A O 1
ATOM 604 N N . MET A 1 82 ? -10.821 2.330 -4.267 1.00 94.81 82 MET A N 1
ATOM 605 C CA . MET A 1 82 ? -9.705 1.392 -4.463 1.00 94.81 82 MET A CA 1
ATOM 606 C C . MET A 1 82 ? -9.807 0.654 -5.802 1.00 94.81 82 MET A C 1
ATOM 608 O O . MET A 1 82 ? -8.820 0.533 -6.522 1.00 94.81 82 MET A O 1
ATOM 612 N N . THR A 1 83 ? -11.010 0.203 -6.161 1.00 96.50 83 THR A N 1
ATOM 613 C CA . THR A 1 83 ? -11.264 -0.490 -7.431 1.00 96.50 83 THR A CA 1
ATOM 614 C C . THR A 1 83 ? -11.022 0.423 -8.631 1.00 96.50 83 THR A C 1
ATOM 616 O O . THR A 1 83 ? -10.460 -0.018 -9.632 1.00 96.50 83 THR A O 1
ATOM 619 N N . ARG A 1 84 ? -11.433 1.696 -8.548 1.00 97.44 84 ARG A N 1
ATOM 620 C CA . ARG A 1 84 ? -11.161 2.703 -9.583 1.00 97.44 84 ARG A CA 1
ATOM 621 C C . ARG A 1 84 ? -9.655 2.912 -9.760 1.00 97.44 84 ARG A C 1
ATOM 623 O O . ARG A 1 84 ? -9.166 2.773 -10.874 1.00 97.44 84 ARG A O 1
ATOM 630 N N . LEU A 1 85 ? -8.928 3.158 -8.668 1.00 91.94 85 LEU A N 1
ATOM 631 C CA . LEU A 1 85 ? -7.476 3.371 -8.696 1.00 91.94 85 LEU A CA 1
ATOM 632 C C . LEU A 1 85 ? -6.720 2.156 -9.251 1.00 91.94 85 LEU A C 1
ATOM 634 O O . LEU A 1 85 ? -5.809 2.319 -10.050 1.00 91.94 85 LEU A O 1
ATOM 638 N N . ALA A 1 86 ? -7.132 0.936 -8.896 1.00 89.94 86 ALA A N 1
ATOM 639 C CA . ALA A 1 86 ? -6.518 -0.284 -9.423 1.00 89.94 86 ALA A CA 1
ATOM 640 C C . ALA A 1 86 ? -6.681 -0.438 -10.948 1.00 89.94 86 ALA A C 1
ATOM 642 O O . ALA A 1 86 ? -5.828 -1.036 -11.598 1.00 89.94 86 ALA A O 1
ATOM 643 N N . LYS A 1 87 ? -7.771 0.084 -11.527 1.00 91.88 87 LYS A N 1
ATOM 644 C CA . LYS A 1 87 ? -8.007 0.069 -12.982 1.00 91.88 87 LYS A CA 1
ATOM 645 C C . LYS A 1 87 ? -7.238 1.157 -13.724 1.00 91.88 87 LYS A C 1
ATOM 647 O O . LYS A 1 87 ? -6.962 0.989 -14.907 1.00 91.88 87 LYS A O 1
ATOM 652 N N . GLU A 1 88 ? -6.932 2.263 -13.053 1.00 89.44 88 GLU A N 1
ATOM 653 C CA . GLU A 1 88 ? -6.184 3.384 -13.635 1.00 89.44 88 GLU A CA 1
ATOM 654 C C . GLU A 1 88 ? -4.704 3.050 -13.864 1.00 89.44 88 GLU A C 1
ATOM 656 O O . GLU A 1 88 ? -4.024 3.777 -14.589 1.00 89.44 88 GLU A O 1
ATOM 661 N N . GLY A 1 89 ? -4.250 1.902 -13.348 1.00 76.81 89 GLY A N 1
ATOM 662 C CA . GLY A 1 89 ? -2.868 1.461 -13.430 1.00 76.81 89 GLY A CA 1
ATOM 663 C C . GLY A 1 89 ? -2.134 2.093 -12.296 1.00 76.81 89 GLY A C 1
ATOM 664 O O . GLY A 1 89 ? -1.642 3.224 -12.461 1.00 76.81 89 GLY A O 1
#

Foldseek 3Di:
DVVVVVVVVVVVVVVVVVVPPDPPPPPDPPDDPPDDPVVLVVQVHDPVSDDDDDDDDDDDDPDDDDDDDVVCVVCVVVVVVVVVVVVVD

Radius of gyration: 27.13 Å; chains: 1; bounding box: 76×22×54 Å

Sequence (89 aa):
MSRSLLAIAIFAVCSVAAFGQTPEAKPTPPANPKYDAELAKKLGADNMGMRSYVLVILKTGPKTIPAGKERDEMFAGHFANMTRLAKEG

Secondary structure (DSSP, 8-state):
-HHHHHHHHHHHHHHHGGG------PPPPPP-TT--HHHHHHTT--TTSPPP-----PPP-S-PPPSSHHHHHHHHHHHHHHHHHHHH-